Protein AF-A0A445GBS0-F1 (afdb_monomer)

Secondary structure (DSSP, 8-state):
-PPPEETTEEPEEEEEEETTTTEEEEEEEEESSSSEEEEEEEETTTTEEEEEEEEEETTTEEEEEEEETTTTEEEEEEEE------S---------EEEEEEE-

Radius of gyration: 17.64 Å; Cα contacts (8 Å, |Δi|>4): 207; chains: 1; bounding box: 36×38×50 Å

Foldseek 3Di:
DDFDADPNWTKDWDWDADPVVRKIKIKIKTDPDPFWIWIWIAIPVVRWTKIWIWGQDPVFKIWIWIQTPVQRKIKIWIWGFDDDDDDDDDDDGDTDIDIDIDDD

Mean predicted aligned error: 10.86 Å

Solvent-accessible surface area (backbone atoms only — not comparable to full-atom values): 6120 Å² total; per-residue (Å²): 135,88,79,53,66,57,98,89,34,67,51,45,72,48,79,48,76,40,79,91,75,64,39,40,40,38,38,40,38,39,62,80,46,101,41,35,34,40,36,39,41,37,30,69,71,78,52,42,35,36,43,35,41,40,38,43,51,89,88,34,35,37,40,38,48,30,39,33,64,64,76,53,33,42,40,37,37,45,41,61,64,85,81,89,74,75,86,88,74,96,80,84,90,79,85,62,80,50,78,49,78,51,80,119

InterPro domains:
  IPR034626 Outer envelope pore protein 24 [PF28482] (1-78)
  IPR034626 Outer envelope pore protein 24 [PTHR35284] (1-77)

Organism: Glycine soja (NCBI:txid384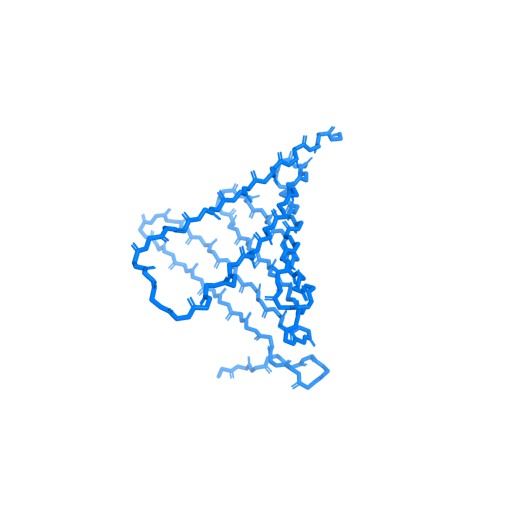8)

pLDDT: mean 78.36, std 17.23, range [40.09, 94.81]

Sequence (104 aa):
MNTVVIGEKPLKFSYEHSRGNNTTLLEGTFELDPANKVSVNYAFDSKICKLKYTYVHEELTTFEPTYDMAKNTWDFATIAASVKLVEKLKTPTLTAETTWNFKM

Structure (mmCIF, N/CA/C/O backbone):
data_AF-A0A445GBS0-F1
#
_entry.id   AF-A0A445GBS0-F1
#
loop_
_atom_site.group_PDB
_atom_site.id
_atom_site.type_symbol
_atom_site.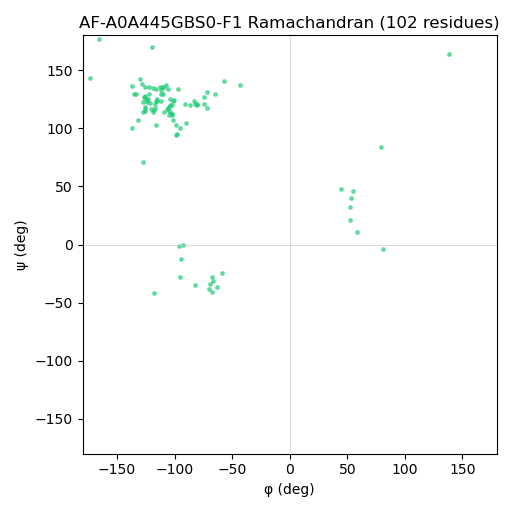label_atom_id
_atom_site.label_alt_id
_atom_site.label_comp_id
_atom_site.label_asym_id
_atom_site.label_entity_id
_atom_site.label_seq_id
_atom_site.pdbx_PDB_ins_code
_atom_site.Cartn_x
_atom_site.Cartn_y
_atom_site.Cartn_z
_atom_site.occupancy
_atom_site.B_iso_or_equiv
_atom_site.auth_seq_id
_atom_site.auth_comp_id
_atom_site.auth_asym_id
_atom_site.auth_atom_id
_atom_site.pdbx_PDB_model_num
ATOM 1 N N . MET A 1 1 ? -17.816 2.612 -18.818 1.00 51.94 1 MET A N 1
ATOM 2 C CA . MET A 1 1 ? -16.678 2.222 -17.961 1.00 51.94 1 MET A CA 1
ATOM 3 C C . MET A 1 1 ? -17.163 1.055 -17.122 1.00 51.94 1 MET A C 1
ATOM 5 O O . MET A 1 1 ? -18.190 1.208 -16.476 1.00 51.94 1 MET A O 1
ATOM 9 N N . ASN A 1 2 ? -16.548 -0.120 -17.238 1.00 70.88 2 ASN A N 1
ATOM 10 C CA . ASN A 1 2 ? -17.030 -1.312 -16.537 1.00 70.88 2 ASN A CA 1
ATOM 11 C C . ASN A 1 2 ? -16.502 -1.278 -15.100 1.00 70.88 2 ASN A C 1
ATOM 13 O O . ASN A 1 2 ? -15.292 -1.225 -14.901 1.00 70.88 2 ASN A O 1
ATOM 17 N N . THR A 1 3 ? -17.396 -1.282 -14.114 1.00 71.56 3 THR A N 1
ATOM 18 C CA . THR A 1 3 ? -17.018 -1.373 -12.700 1.00 71.56 3 THR A CA 1
ATOM 19 C C . THR A 1 3 ? -16.885 -2.840 -12.334 1.00 71.56 3 THR A C 1
ATOM 21 O O . THR A 1 3 ? -17.850 -3.595 -12.440 1.00 71.56 3 THR A O 1
ATOM 24 N N . VAL A 1 4 ? -15.697 -3.251 -11.900 1.00 81.62 4 VAL A N 1
ATOM 25 C CA . VAL A 1 4 ? -15.511 -4.576 -11.305 1.00 81.62 4 VAL A CA 1
ATOM 26 C C . VAL A 1 4 ? -15.962 -4.486 -9.853 1.00 81.62 4 VAL A C 1
ATOM 28 O O . VAL A 1 4 ? -15.449 -3.666 -9.094 1.00 81.62 4 VAL A O 1
ATOM 31 N N . VAL A 1 5 ? -16.942 -5.301 -9.473 1.00 83.56 5 VAL A N 1
ATOM 32 C CA . VAL A 1 5 ? -17.456 -5.378 -8.101 1.00 83.56 5 VAL A CA 1
ATOM 33 C C . VAL A 1 5 ? -17.061 -6.729 -7.523 1.00 83.56 5 VAL A C 1
ATOM 35 O O . VAL A 1 5 ? -17.296 -7.761 -8.149 1.00 83.56 5 VAL A O 1
ATOM 38 N N . ILE A 1 6 ? -16.463 -6.724 -6.336 1.00 79.25 6 ILE A N 1
ATOM 39 C CA . ILE A 1 6 ? -16.061 -7.932 -5.612 1.00 79.25 6 ILE A CA 1
ATOM 40 C C . ILE A 1 6 ? -16.802 -7.913 -4.278 1.00 79.25 6 ILE A C 1
ATOM 42 O O . ILE A 1 6 ? -16.618 -6.989 -3.490 1.00 79.25 6 ILE A O 1
ATOM 46 N N . GLY A 1 7 ? -17.673 -8.900 -4.042 1.00 78.75 7 GLY A N 1
ATOM 47 C CA . GLY A 1 7 ? -18.411 -9.029 -2.778 1.00 78.75 7 GLY A CA 1
ATOM 48 C C . GLY A 1 7 ? -19.184 -7.768 -2.366 1.00 78.75 7 GLY A C 1
ATOM 49 O O . GLY A 1 7 ? -19.164 -7.423 -1.196 1.00 78.75 7 GLY A O 1
ATOM 50 N N . GLU A 1 8 ? -19.812 -7.071 -3.321 1.00 82.38 8 GLU A N 1
ATOM 51 C CA . GLU A 1 8 ? -20.558 -5.801 -3.152 1.00 82.38 8 GLU A CA 1
ATOM 52 C C . GLU A 1 8 ? -19.718 -4.515 -3.095 1.00 82.38 8 GLU A C 1
ATOM 54 O O . GLU A 1 8 ? -20.283 -3.420 -3.110 1.00 82.38 8 GLU A O 1
ATOM 59 N N . LYS A 1 9 ? -18.383 -4.602 -3.116 1.00 85.75 9 LYS A N 1
ATOM 60 C CA . LYS A 1 9 ? -17.512 -3.416 -3.094 1.00 85.75 9 LYS A CA 1
ATOM 61 C C . LYS A 1 9 ? -16.878 -3.150 -4.456 1.00 85.75 9 LYS A C 1
ATOM 63 O O . LYS A 1 9 ? -16.388 -4.086 -5.096 1.00 85.75 9 LYS A O 1
ATOM 68 N N . PRO A 1 10 ? -16.889 -1.896 -4.942 1.00 88.81 10 PRO A N 1
ATOM 69 C CA . PRO A 1 10 ? -16.268 -1.564 -6.211 1.00 88.81 10 PRO A CA 1
ATOM 70 C C . PRO A 1 10 ? -14.745 -1.604 -6.074 1.00 88.81 10 PRO A C 1
ATOM 72 O O . PRO A 1 10 ? -14.166 -1.002 -5.169 1.00 88.81 10 PRO A O 1
ATOM 75 N N . LEU A 1 11 ? -14.089 -2.280 -7.009 1.00 88.62 11 LEU A N 1
ATOM 76 C CA . LEU A 1 11 ? -12.649 -2.183 -7.178 1.00 88.62 11 LEU A CA 1
ATOM 77 C C . LEU A 1 11 ? -12.320 -0.832 -7.822 1.00 88.62 11 LEU A C 1
ATOM 79 O O . LEU A 1 11 ? -12.773 -0.538 -8.931 1.00 88.62 11 LEU A O 1
ATOM 83 N N . LYS A 1 12 ? -11.512 -0.016 -7.141 1.00 90.56 12 LYS A N 1
ATOM 84 C CA . LYS A 1 12 ? -10.955 1.210 -7.718 1.00 90.56 12 LYS A CA 1
ATOM 85 C C . LYS A 1 12 ? -9.756 0.812 -8.561 1.00 90.56 12 LYS A C 1
ATOM 87 O O . LYS A 1 12 ? -8.805 0.231 -8.048 1.00 90.56 12 LYS A O 1
ATOM 92 N N . PHE A 1 13 ? -9.812 1.110 -9.847 1.00 90.06 13 PHE A N 1
ATOM 93 C CA . PHE A 1 13 ? -8.757 0.768 -10.784 1.00 90.06 13 PHE A CA 1
ATOM 94 C C . PHE A 1 13 ? -8.433 1.979 -11.646 1.00 90.06 13 PHE A C 1
ATOM 96 O O . PHE A 1 13 ? -9.340 2.599 -12.203 1.00 90.06 13 PHE A O 1
ATOM 103 N N . SER A 1 14 ? -7.152 2.309 -11.738 1.00 90.38 14 SER A N 1
ATOM 104 C CA . SER A 1 14 ? -6.633 3.409 -12.537 1.00 90.38 14 SER A CA 1
ATOM 105 C C . SER A 1 14 ? -5.552 2.888 -13.470 1.00 90.38 14 SER A C 1
ATOM 107 O O . SER A 1 14 ? -4.687 2.109 -13.071 1.00 90.38 14 SER A O 1
ATOM 109 N N . TYR A 1 15 ? -5.620 3.327 -14.719 1.00 90.50 15 TYR A N 1
ATOM 110 C CA . TYR A 1 15 ? -4.593 3.105 -15.721 1.00 90.50 15 TYR A CA 1
ATOM 111 C C . TYR A 1 15 ? -4.171 4.467 -16.248 1.00 90.50 15 TYR A C 1
ATOM 113 O O . TYR A 1 15 ? -5.000 5.218 -16.768 1.00 90.50 15 TYR A O 1
ATOM 121 N N . GLU A 1 16 ? -2.886 4.763 -16.137 1.00 90.56 16 GLU A N 1
ATOM 122 C CA . GLU A 1 16 ? -2.299 5.981 -16.666 1.00 90.56 16 GLU A CA 1
ATOM 123 C C . GLU A 1 16 ? -1.186 5.618 -17.642 1.00 90.56 16 GLU A C 1
ATOM 125 O O . GLU A 1 16 ? -0.291 4.837 -17.327 1.00 90.56 16 GLU A O 1
ATOM 130 N N . HIS A 1 17 ? -1.232 6.205 -18.836 1.00 90.00 17 HIS A N 1
ATOM 131 C CA . HIS A 1 17 ? -0.163 6.091 -19.814 1.00 90.00 17 HIS A CA 1
ATOM 132 C C . HIS A 1 17 ? 0.290 7.480 -20.247 1.00 90.00 17 HIS A C 1
ATOM 134 O O . HIS A 1 17 ? -0.466 8.237 -20.859 1.00 90.00 17 HIS A O 1
ATOM 140 N N . SER A 1 18 ? 1.546 7.803 -19.958 1.00 87.81 18 SER A N 1
ATOM 141 C CA . SER A 1 18 ? 2.200 9.018 -20.420 1.00 87.81 18 SER A CA 1
ATOM 142 C C . SER A 1 18 ? 3.121 8.690 -21.582 1.00 87.81 18 SER A C 1
ATOM 144 O O . SER A 1 18 ? 4.180 8.087 -21.418 1.00 87.81 18 SER A O 1
ATOM 146 N N . ARG A 1 19 ? 2.745 9.162 -22.771 1.00 84.12 19 ARG A N 1
ATOM 147 C CA . ARG A 1 19 ? 3.567 9.025 -23.978 1.00 84.12 19 ARG A CA 1
ATOM 148 C C . ARG A 1 19 ? 4.870 9.828 -23.897 1.00 84.12 19 ARG A C 1
ATOM 150 O O . ARG A 1 19 ? 5.864 9.421 -24.478 1.00 84.12 19 ARG A O 1
ATOM 157 N N . GLY A 1 20 ? 4.872 10.963 -23.192 1.00 85.75 20 GLY A N 1
ATOM 158 C CA . GLY A 1 20 ? 6.051 11.833 -23.079 1.00 85.75 20 GLY A CA 1
ATOM 159 C C . GLY A 1 20 ? 7.183 11.190 -22.280 1.00 85.75 20 GLY A C 1
ATOM 160 O O . GLY A 1 20 ? 8.339 11.261 -22.685 1.00 85.75 20 GLY A O 1
ATOM 161 N N . ASN A 1 21 ? 6.831 10.501 -21.194 1.00 80.25 21 ASN A N 1
ATOM 162 C CA . ASN A 1 21 ? 7.796 9.792 -20.356 1.00 80.25 21 ASN A CA 1
ATOM 163 C C . ASN A 1 21 ? 7.907 8.300 -20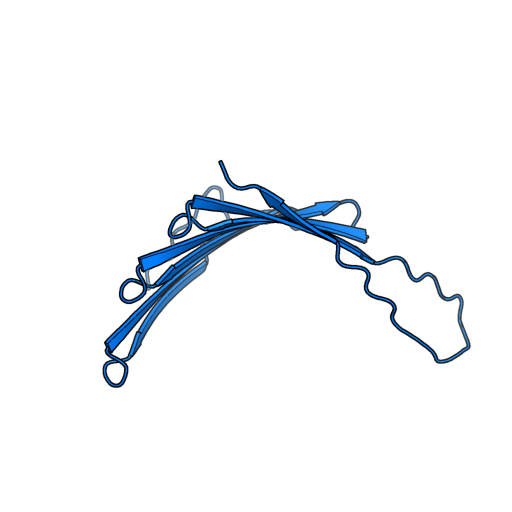.709 1.00 80.25 21 ASN A C 1
ATOM 165 O O . ASN A 1 21 ? 8.700 7.602 -20.087 1.00 80.25 21 ASN A O 1
ATOM 169 N N . ASN A 1 22 ? 7.128 7.818 -21.691 1.00 82.69 22 ASN A N 1
ATOM 170 C CA . ASN A 1 22 ? 6.894 6.395 -21.948 1.00 82.69 22 ASN A CA 1
ATOM 171 C C . ASN A 1 22 ? 6.634 5.639 -20.642 1.00 82.69 22 ASN A C 1
ATOM 173 O O . ASN A 1 22 ? 7.286 4.634 -20.387 1.00 82.69 22 ASN A O 1
ATOM 177 N N . THR A 1 23 ? 5.747 6.176 -19.797 1.00 85.06 23 THR A N 1
ATOM 178 C CA . THR A 1 23 ? 5.389 5.548 -18.526 1.00 85.06 23 THR A CA 1
ATOM 179 C C . THR A 1 23 ? 3.984 4.988 -18.563 1.00 85.06 23 THR A C 1
ATOM 181 O O . THR A 1 23 ? 3.059 5.662 -19.008 1.00 85.06 23 THR A O 1
ATOM 184 N N . THR A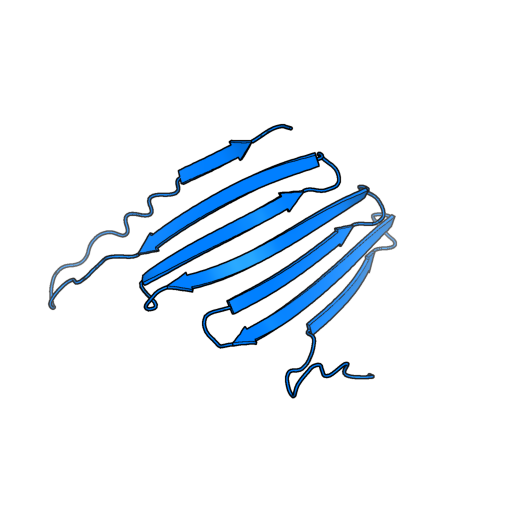 1 24 ? 3.807 3.779 -18.053 1.00 89.75 24 THR A N 1
ATOM 185 C CA . THR A 1 24 ? 2.526 3.115 -17.873 1.00 89.75 24 THR A CA 1
ATOM 186 C C . THR A 1 24 ? 2.392 2.694 -16.417 1.00 89.75 24 THR A C 1
ATOM 188 O O . THR A 1 24 ? 3.133 1.835 -15.931 1.00 89.75 24 THR A O 1
ATOM 191 N N . LEU A 1 25 ? 1.429 3.296 -15.726 1.00 90.62 25 LEU A N 1
ATOM 192 C CA . LEU A 1 25 ? 1.109 3.022 -14.336 1.00 90.62 25 LEU A CA 1
ATOM 193 C C . LEU A 1 25 ? -0.249 2.337 -14.240 1.00 90.62 25 LEU A C 1
ATOM 195 O O . LEU A 1 25 ? -1.223 2.741 -14.877 1.00 90.62 25 LEU A O 1
ATOM 199 N N . LEU A 1 26 ? -0.301 1.306 -13.412 1.00 91.19 26 LEU A N 1
ATOM 200 C CA . LEU A 1 26 ? -1.512 0.598 -13.067 1.00 91.19 26 LEU A CA 1
ATOM 201 C C . LEU A 1 26 ? -1.694 0.594 -11.563 1.00 91.19 26 LEU A C 1
ATOM 203 O O . LEU A 1 26 ? -0.831 0.125 -10.823 1.00 91.19 26 LEU A O 1
ATOM 207 N N . GLU A 1 27 ? -2.840 1.078 -11.118 1.00 92.12 27 GLU A N 1
ATOM 208 C CA . GLU A 1 27 ? -3.169 1.152 -9.705 1.00 92.12 27 GLU A CA 1
ATOM 209 C C . GLU A 1 27 ? -4.493 0.455 -9.454 1.00 92.12 27 GLU A C 1
ATOM 211 O O . GLU A 1 27 ? -5.502 0.740 -10.096 1.00 92.12 27 GLU A O 1
ATOM 216 N N . GLY A 1 28 ? -4.493 -0.469 -8.504 1.00 92.50 28 GLY A N 1
ATOM 217 C CA . GLY A 1 28 ? -5.693 -1.107 -7.994 1.00 92.50 28 GLY A CA 1
ATOM 218 C C . GLY A 1 28 ? -5.820 -0.805 -6.513 1.00 92.50 28 GLY A C 1
ATOM 219 O O . GLY A 1 28 ? -4.849 -0.900 -5.772 1.00 92.50 28 GLY A O 1
ATOM 220 N N . THR A 1 29 ? -7.003 -0.436 -6.050 1.00 92.94 29 THR A N 1
ATOM 221 C CA . THR A 1 29 ? -7.305 -0.322 -4.625 1.00 92.94 29 THR A CA 1
ATOM 222 C C . THR A 1 29 ? -8.654 -0.952 -4.347 1.00 92.94 29 THR A C 1
ATOM 224 O O . THR A 1 29 ? -9.653 -0.655 -5.004 1.00 92.94 29 THR A O 1
ATOM 227 N N . PHE A 1 30 ? -8.672 -1.822 -3.350 1.00 92.62 30 PHE A N 1
ATOM 228 C CA . PHE A 1 30 ? -9.853 -2.513 -2.886 1.00 92.62 30 PHE A CA 1
ATOM 229 C C . PHE A 1 30 ? -10.025 -2.276 -1.390 1.00 92.62 30 PHE A C 1
ATOM 231 O O . PHE A 1 30 ? -9.166 -2.625 -0.581 1.00 92.62 30 PHE A O 1
ATOM 238 N N . GLU A 1 31 ? -11.138 -1.652 -1.028 1.00 92.69 31 GLU A N 1
ATOM 239 C CA . GLU A 1 31 ? -11.515 -1.412 0.362 1.00 92.69 31 GLU A CA 1
ATOM 240 C C . GLU A 1 31 ? -12.347 -2.609 0.825 1.00 92.69 31 GLU A C 1
ATOM 242 O O . GLU A 1 31 ? -13.500 -2.749 0.428 1.00 92.69 31 GLU A O 1
ATOM 247 N N . LEU A 1 32 ? -11.751 -3.497 1.624 1.00 88.12 32 LEU A N 1
ATOM 248 C CA . LEU A 1 32 ? -12.414 -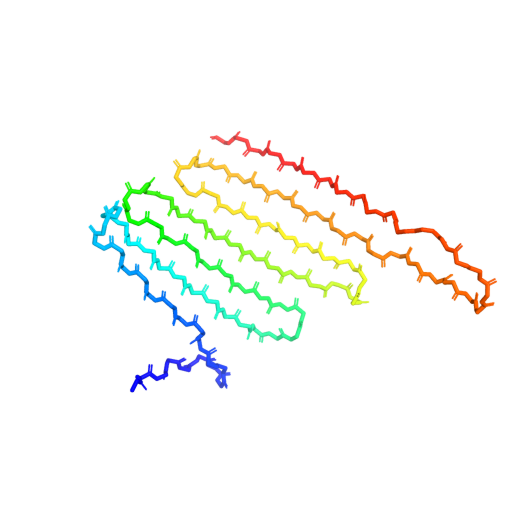4.698 2.147 1.00 88.12 32 LEU A CA 1
ATOM 249 C C . LEU A 1 32 ? -13.466 -4.327 3.186 1.00 88.12 32 LEU A C 1
ATOM 251 O O . LEU A 1 32 ? -14.536 -4.926 3.203 1.00 88.12 32 LEU A O 1
ATOM 255 N N . ASP A 1 33 ? -13.177 -3.322 4.015 1.00 88.00 33 ASP A N 1
ATOM 256 C CA . ASP A 1 33 ? -14.023 -2.700 5.039 1.00 88.00 33 ASP A CA 1
ATOM 257 C C . ASP A 1 33 ? -13.394 -1.357 5.478 1.00 88.00 33 ASP A C 1
ATOM 259 O O . ASP A 1 33 ? -12.344 -0.990 4.950 1.00 88.00 33 ASP A O 1
ATOM 263 N N . PRO A 1 34 ? -14.032 -0.566 6.363 1.00 86.00 34 PRO A N 1
ATOM 264 C CA . PRO A 1 34 ? -13.483 0.727 6.780 1.00 86.00 34 PRO A CA 1
ATOM 265 C C . PRO A 1 34 ? -12.090 0.648 7.426 1.00 86.00 34 PRO A C 1
ATOM 267 O O . PRO A 1 34 ? -11.351 1.629 7.384 1.00 86.00 34 PRO A O 1
ATOM 270 N N . ALA A 1 35 ? -11.724 -0.500 8.003 1.00 89.06 35 ALA A N 1
ATOM 271 C CA . ALA A 1 35 ? -10.437 -0.731 8.643 1.00 89.06 35 ALA A CA 1
ATOM 272 C C . ALA A 1 35 ? -9.418 -1.401 7.710 1.00 89.06 35 ALA A C 1
ATOM 274 O O . ALA A 1 35 ? -8.223 -1.194 7.896 1.00 89.06 35 ALA A O 1
ATOM 275 N N . ASN A 1 36 ? -9.855 -2.189 6.726 1.00 91.50 36 ASN A N 1
ATOM 276 C CA . ASN A 1 36 ? -8.995 -3.020 5.885 1.00 91.50 36 ASN A CA 1
ATOM 277 C C . ASN A 1 36 ? -9.020 -2.576 4.418 1.00 91.50 36 ASN A C 1
ATOM 279 O O . ASN A 1 36 ? -10.058 -2.578 3.748 1.00 91.50 36 ASN A O 1
ATOM 283 N N . LYS A 1 37 ? -7.843 -2.271 3.873 1.00 93.75 37 LYS A N 1
ATOM 284 C CA . LYS A 1 37 ? -7.660 -1.847 2.482 1.00 93.75 37 LYS A CA 1
ATOM 285 C C . LYS A 1 37 ? -6.453 -2.537 1.863 1.00 93.75 37 LYS A C 1
ATOM 287 O O . LYS A 1 37 ? -5.388 -2.601 2.466 1.00 93.75 37 LYS A O 1
ATOM 292 N N . VAL A 1 38 ? -6.605 -3.003 0.631 1.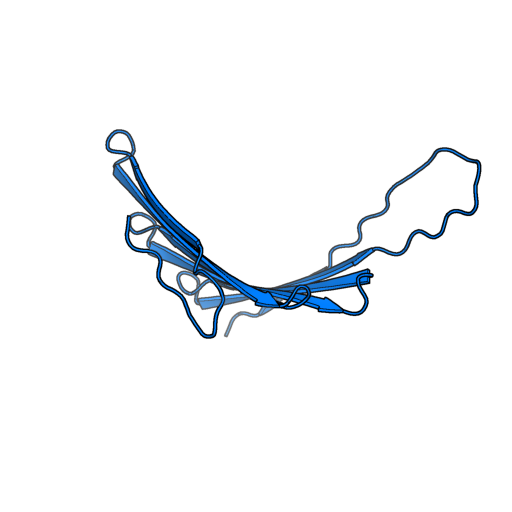00 93.06 38 VAL A N 1
ATOM 293 C CA . VAL A 1 38 ? -5.511 -3.528 -0.193 1.00 93.06 38 VAL A CA 1
ATOM 294 C C . VAL A 1 38 ? -5.289 -2.574 -1.354 1.00 93.06 38 VAL A C 1
ATOM 296 O O . VAL A 1 38 ? -6.237 -2.197 -2.042 1.00 93.06 38 VAL A O 1
ATOM 299 N N . SER A 1 39 ? -4.038 -2.217 -1.607 1.00 93.38 39 SER A N 1
ATOM 300 C CA . SER A 1 39 ? -3.636 -1.429 -2.765 1.00 93.38 39 SER A CA 1
ATOM 301 C C . SER A 1 39 ? -2.498 -2.127 -3.496 1.00 93.38 39 SER A C 1
ATOM 303 O O . SER A 1 39 ? -1.558 -2.623 -2.884 1.00 93.38 39 SER A O 1
ATOM 305 N N . VAL A 1 40 ? -2.564 -2.141 -4.818 1.00 93.19 40 VAL A N 1
ATOM 306 C CA . VAL A 1 40 ? -1.498 -2.606 -5.697 1.00 93.19 40 VAL A CA 1
ATOM 307 C C . VAL A 1 40 ? -1.116 -1.474 -6.634 1.00 93.19 40 VAL A C 1
ATOM 309 O O . VAL A 1 40 ? -1.978 -0.791 -7.184 1.00 93.19 40 VAL A O 1
ATOM 312 N N . ASN A 1 41 ? 0.180 -1.272 -6.803 1.00 92.31 41 ASN A N 1
ATOM 313 C CA . ASN A 1 41 ? 0.736 -0.306 -7.733 1.00 92.31 41 ASN A CA 1
ATOM 314 C C . ASN A 1 41 ? 1.759 -1.031 -8.608 1.00 92.31 41 ASN A C 1
ATOM 316 O O . ASN A 1 41 ? 2.692 -1.656 -8.096 1.00 92.31 41 ASN A O 1
ATOM 320 N N . TYR A 1 42 ? 1.551 -0.981 -9.918 1.00 90.38 42 TYR A N 1
ATOM 321 C CA . TYR A 1 42 ? 2.399 -1.612 -10.911 1.00 90.38 42 TYR A CA 1
ATOM 322 C C . TYR A 1 42 ? 2.809 -0.595 -11.969 1.00 90.38 42 TYR A C 1
ATOM 324 O O . TYR A 1 42 ? 1.978 -0.113 -12.737 1.00 90.38 42 TYR A O 1
ATOM 332 N N . ALA A 1 43 ? 4.096 -0.282 -12.026 1.00 89.38 43 ALA A N 1
ATOM 333 C CA . ALA A 1 43 ? 4.669 0.554 -13.069 1.00 89.38 43 ALA A CA 1
ATOM 334 C C . ALA A 1 43 ? 5.410 -0.345 -14.064 1.00 89.38 43 ALA A C 1
ATOM 336 O O . ALA A 1 43 ? 6.425 -0.961 -13.720 1.00 89.38 43 ALA A O 1
ATOM 337 N N . PHE A 1 44 ? 4.901 -0.432 -15.295 1.00 83.31 44 PHE A N 1
ATOM 338 C CA . PHE A 1 44 ? 5.421 -1.354 -16.313 1.00 83.31 44 PHE A CA 1
ATOM 339 C C . PHE A 1 44 ? 6.870 -1.031 -16.694 1.00 83.31 44 PHE A C 1
ATOM 341 O O . PHE A 1 44 ? 7.675 -1.934 -16.917 1.00 83.31 44 PHE A O 1
ATOM 348 N N . ASP A 1 45 ? 7.219 0.250 -16.734 1.00 82.50 45 ASP A N 1
ATOM 349 C CA . ASP A 1 45 ? 8.483 0.728 -17.309 1.00 82.50 45 ASP A CA 1
ATOM 350 C C . ASP A 1 45 ? 9.631 0.595 -16.311 1.00 82.50 45 ASP A C 1
ATOM 352 O O . ASP A 1 45 ? 10.755 0.256 -16.676 1.00 82.50 45 ASP A O 1
ATOM 356 N N . SER A 1 46 ? 9.337 0.801 -15.027 1.00 75.25 46 SER A N 1
ATOM 357 C CA . SER A 1 46 ? 10.296 0.642 -13.933 1.00 75.25 46 SER A CA 1
ATOM 358 C C . SER A 1 46 ? 10.267 -0.754 -13.305 1.00 75.25 46 SER A C 1
ATOM 360 O O . SER A 1 46 ? 11.042 -1.021 -12.386 1.00 75.25 46 SER A O 1
ATOM 362 N N . LYS A 1 47 ? 9.394 -1.650 -13.794 1.00 80.00 47 LYS A N 1
ATOM 363 C CA . LYS A 1 47 ? 9.123 -2.990 -13.237 1.00 80.00 47 LYS A CA 1
ATOM 364 C C . LYS A 1 47 ? 8.777 -2.972 -11.746 1.00 80.00 47 LYS A C 1
ATOM 366 O O . LYS A 1 47 ? 8.926 -3.988 -11.071 1.00 80.00 47 LYS A O 1
ATOM 371 N N . ILE A 1 48 ? 8.331 -1.832 -11.223 1.00 83.31 48 ILE A N 1
ATOM 372 C CA . ILE A 1 48 ? 7.937 -1.709 -9.824 1.00 83.31 48 ILE A CA 1
ATOM 373 C C . ILE A 1 48 ? 6.590 -2.398 -9.671 1.00 83.31 48 ILE A C 1
ATOM 375 O O . ILE A 1 48 ? 5.642 -2.072 -10.378 1.00 83.31 48 ILE A O 1
ATOM 379 N N . CYS A 1 49 ? 6.504 -3.326 -8.725 1.00 89.00 49 CYS A N 1
ATOM 380 C CA . CYS A 1 49 ? 5.248 -3.921 -8.305 1.00 89.00 49 CYS A CA 1
ATOM 381 C C . CYS A 1 49 ? 5.199 -3.889 -6.785 1.00 89.00 49 CYS A C 1
ATOM 383 O O . CYS A 1 49 ? 5.939 -4.618 -6.119 1.00 89.00 49 CYS A O 1
ATOM 385 N N . LYS A 1 50 ? 4.365 -3.004 -6.247 1.00 92.94 50 LYS A N 1
ATOM 386 C CA . LYS A 1 50 ? 4.177 -2.839 -4.811 1.00 92.94 50 LYS A CA 1
ATOM 387 C C . LYS A 1 50 ? 2.787 -3.294 -4.428 1.00 92.94 50 LYS A C 1
ATOM 389 O O . LYS A 1 50 ? 1.797 -2.766 -4.934 1.00 92.94 50 LYS A O 1
ATOM 394 N N . LEU A 1 51 ? 2.729 -4.241 -3.505 1.00 93.12 51 LEU A N 1
ATOM 395 C CA . LEU A 1 51 ? 1.501 -4.655 -2.851 1.00 93.12 51 LEU A CA 1
ATOM 396 C C . LEU A 1 51 ? 1.495 -4.070 -1.447 1.00 93.12 51 LEU A C 1
ATOM 398 O O . LEU A 1 51 ? 2.385 -4.368 -0.660 1.00 93.12 51 LEU A O 1
ATOM 402 N N . LYS A 1 52 ? 0.496 -3.258 -1.131 1.00 94.81 52 LYS A N 1
ATOM 403 C CA . LYS A 1 52 ? 0.304 -2.674 0.189 1.00 94.81 52 LYS A CA 1
ATOM 404 C C . LYS A 1 52 ? -0.995 -3.173 0.795 1.00 94.81 52 LYS A C 1
ATOM 406 O O . LYS A 1 52 ? -2.041 -3.146 0.146 1.00 94.81 52 LYS A O 1
ATOM 411 N N . TYR A 1 53 ? -0.932 -3.568 2.053 1.00 93.94 53 TYR A N 1
ATOM 412 C CA . TYR A 1 53 ? -2.108 -3.776 2.880 1.00 93.94 53 TYR A CA 1
ATOM 413 C C . TYR A 1 53 ? -2.123 -2.724 3.980 1.00 93.94 53 TYR A C 1
ATOM 415 O O . TYR A 1 53 ? -1.089 -2.448 4.571 1.00 93.94 53 TYR A O 1
ATOM 423 N N . THR A 1 54 ? -3.280 -2.129 4.231 1.00 92.31 54 THR A N 1
ATOM 424 C CA . THR A 1 54 ? -3.498 -1.139 5.282 1.00 92.31 54 THR A CA 1
ATOM 425 C C . THR A 1 54 ? -4.583 -1.678 6.205 1.00 92.31 54 THR A C 1
ATOM 427 O O . THR A 1 54 ? -5.696 -1.943 5.746 1.00 92.31 54 THR A O 1
ATOM 430 N N . TYR A 1 55 ? -4.264 -1.814 7.489 1.00 92.19 55 TYR A N 1
ATOM 431 C CA . TYR A 1 55 ? -5.207 -2.183 8.540 1.00 92.19 55 TYR A CA 1
ATOM 432 C C . TYR A 1 55 ? -5.230 -1.126 9.640 1.00 92.19 55 TYR A C 1
ATOM 434 O O . TYR A 1 55 ? -4.191 -0.818 10.216 1.00 92.19 55 TYR A O 1
ATOM 442 N N . VAL A 1 56 ? -6.408 -0.602 9.960 1.00 90.00 56 VAL A N 1
ATOM 443 C CA . VAL A 1 56 ? -6.616 0.341 11.059 1.00 90.00 56 VAL A CA 1
ATOM 444 C C . VAL A 1 56 ? -7.226 -0.395 12.253 1.00 90.00 56 VAL A C 1
ATOM 446 O O . VAL A 1 56 ? -8.374 -0.831 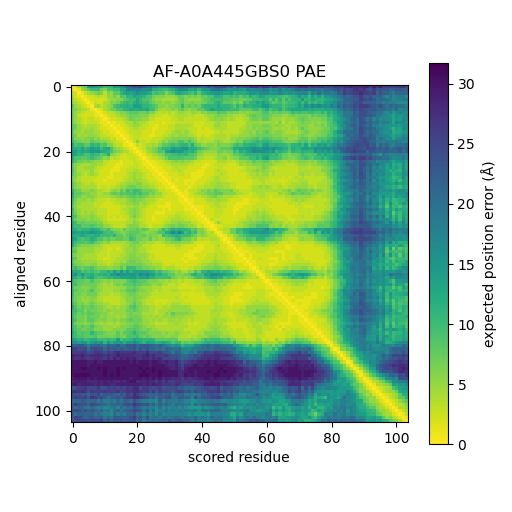12.218 1.00 90.00 56 VAL A O 1
ATOM 449 N N . HIS A 1 57 ? -6.462 -0.515 13.332 1.00 86.44 57 HIS A N 1
ATOM 450 C CA . HIS A 1 57 ? -6.910 -1.058 14.605 1.00 86.44 57 HIS A CA 1
ATOM 451 C C . HIS A 1 57 ? -7.453 0.064 15.501 1.00 86.44 57 HIS A C 1
ATOM 453 O O . HIS A 1 57 ? -6.735 1.017 15.817 1.00 86.44 57 HIS A O 1
ATOM 459 N N . GLU A 1 58 ? -8.727 -0.058 15.887 1.00 84.56 58 GLU A N 1
ATOM 460 C CA . GLU A 1 58 ? -9.439 0.857 16.799 1.00 84.56 58 GLU A CA 1
ATOM 461 C C . GLU A 1 58 ? -9.360 2.345 16.407 1.00 84.56 58 GLU A C 1
ATOM 463 O O . GLU A 1 58 ? -9.320 3.218 17.268 1.00 84.56 58 GLU A O 1
ATOM 468 N N . GLU A 1 59 ? -9.292 2.642 15.103 1.00 80.00 59 GLU A N 1
ATOM 469 C CA . GLU A 1 59 ? -9.145 4.009 14.559 1.00 80.00 59 GLU A CA 1
ATOM 470 C C . GLU A 1 59 ? -7.891 4.766 15.045 1.00 80.00 59 GLU A C 1
ATOM 472 O O . GLU A 1 59 ? -7.741 5.961 14.792 1.00 80.00 59 GLU A O 1
ATOM 477 N N . LEU A 1 60 ? -6.965 4.074 15.717 1.00 80.62 60 LEU A N 1
ATOM 478 C CA . LEU A 1 60 ? -5.831 4.683 16.411 1.00 80.62 60 LEU A CA 1
ATOM 479 C C . LEU A 1 60 ? -4.491 4.235 15.826 1.00 80.62 60 LEU A C 1
ATOM 481 O O . LEU A 1 60 ? -3.569 5.038 15.669 1.00 80.62 60 LEU A O 1
ATOM 485 N N . THR A 1 61 ? -4.378 2.943 15.515 1.00 84.75 61 THR A N 1
ATOM 486 C CA . THR A 1 61 ? -3.125 2.333 15.061 1.00 84.75 61 THR A CA 1
ATOM 487 C C . THR A 1 61 ? -3.293 1.800 13.652 1.00 84.75 61 THR A C 1
ATOM 489 O O . THR A 1 61 ? -4.138 0.948 13.410 1.00 84.75 61 THR A O 1
ATOM 492 N N . THR A 1 62 ? -2.482 2.281 12.718 1.00 88.94 62 THR A N 1
ATOM 493 C CA . THR A 1 62 ? -2.475 1.806 11.334 1.00 88.94 62 THR A CA 1
ATOM 494 C C . THR A 1 62 ? -1.265 0.911 11.107 1.00 88.94 62 THR A C 1
ATOM 496 O O . THR A 1 62 ? -0.131 1.322 11.345 1.00 88.94 62 THR A O 1
ATOM 499 N N . PHE A 1 63 ? -1.503 -0.303 10.628 1.00 90.12 63 PHE A N 1
ATOM 500 C CA . PHE A 1 63 ? -0.489 -1.237 10.162 1.00 90.12 63 PHE A CA 1
ATOM 501 C C . PHE A 1 63 ? -0.458 -1.213 8.637 1.00 90.12 63 PHE A C 1
ATOM 503 O O . PHE A 1 63 ? -1.480 -1.459 7.994 1.00 90.12 63 PHE A O 1
ATOM 510 N N . GLU A 1 64 ? 0.707 -0.933 8.058 1.00 91.69 64 GLU A N 1
ATOM 511 C CA . GLU A 1 64 ? 0.896 -0.844 6.609 1.00 91.69 64 GLU A CA 1
ATOM 512 C C . GLU A 1 64 ? 2.059 -1.718 6.116 1.00 91.69 64 GLU A C 1
ATOM 514 O O . 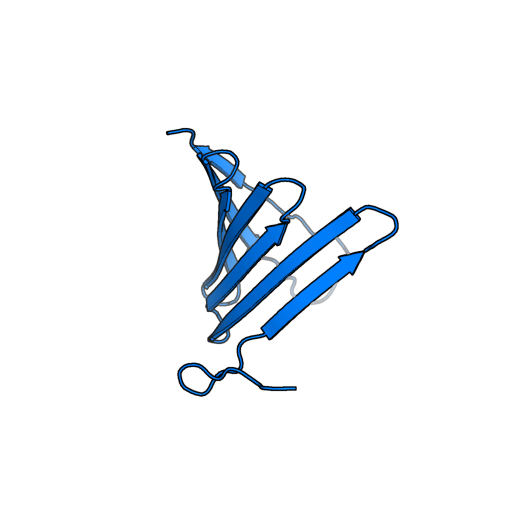GLU A 1 64 ? 3.110 -1.198 5.733 1.00 91.69 64 GLU A O 1
ATOM 519 N N . PRO A 1 65 ? 1.921 -3.057 6.113 1.00 93.19 65 PRO A N 1
ATOM 520 C CA . PRO A 1 65 ? 2.864 -3.911 5.407 1.00 93.19 65 PRO A CA 1
ATOM 521 C C . PRO A 1 65 ? 2.797 -3.663 3.894 1.00 93.19 65 PRO A C 1
ATOM 523 O O . PRO A 1 65 ? 1.734 -3.716 3.268 1.00 93.19 65 PRO A O 1
ATOM 526 N N . THR A 1 66 ? 3.962 -3.437 3.298 1.00 92.62 66 THR A N 1
ATOM 527 C CA . THR A 1 66 ? 4.154 -3.261 1.863 1.00 92.62 66 THR A CA 1
ATOM 528 C C . THR A 1 66 ? 5.211 -4.234 1.362 1.00 92.62 66 THR A C 1
ATOM 530 O O . THR A 1 66 ? 6.338 -4.262 1.849 1.00 92.62 66 THR A O 1
ATOM 533 N N . TYR A 1 67 ? 4.870 -5.012 0.346 1.00 91.81 67 TYR A N 1
ATOM 534 C CA . TYR A 1 67 ? 5.812 -5.857 -0.365 1.00 91.81 67 TYR A CA 1
ATOM 535 C C . TYR A 1 67 ? 6.202 -5.216 -1.692 1.00 91.81 67 TYR A C 1
ATOM 537 O O . TYR A 1 67 ? 5.348 -4.976 -2.547 1.00 91.81 67 TYR A O 1
ATOM 545 N N . ASP A 1 68 ? 7.492 -4.949 -1.872 1.00 90.44 68 ASP A N 1
ATOM 546 C CA . ASP A 1 68 ? 8.064 -4.522 -3.147 1.00 90.44 68 ASP A CA 1
ATOM 547 C C . ASP A 1 68 ? 8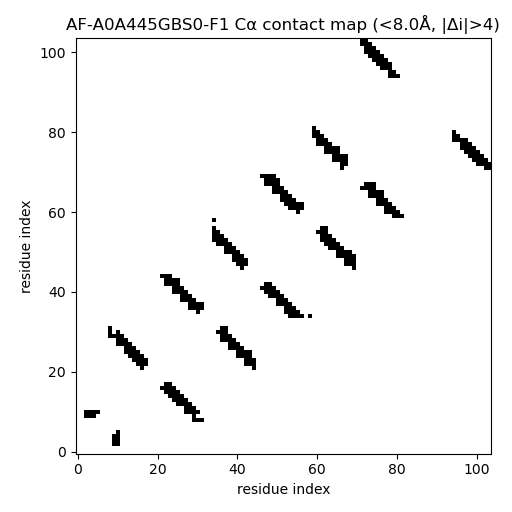.608 -5.760 -3.870 1.00 90.44 68 ASP A C 1
ATOM 549 O O . ASP A 1 68 ? 9.696 -6.255 -3.562 1.00 90.44 68 ASP A O 1
ATOM 553 N N . MET A 1 69 ? 7.841 -6.280 -4.832 1.00 87.44 69 MET A N 1
ATOM 554 C CA . MET A 1 69 ? 8.221 -7.477 -5.588 1.00 87.44 69 MET A CA 1
ATOM 555 C C . MET A 1 69 ? 9.432 -7.230 -6.489 1.00 87.44 69 MET A C 1
ATOM 557 O O . MET A 1 69 ? 10.169 -8.166 -6.780 1.00 87.44 69 MET A O 1
ATOM 561 N N . ALA A 1 70 ? 9.649 -5.989 -6.939 1.00 86.00 70 ALA A N 1
ATOM 562 C CA . ALA A 1 70 ? 10.778 -5.658 -7.808 1.00 86.00 70 ALA A CA 1
ATOM 563 C C . ALA A 1 70 ? 12.104 -5.768 -7.053 1.00 86.00 70 ALA A C 1
ATOM 565 O O . ALA A 1 70 ? 13.127 -6.158 -7.615 1.00 86.00 70 ALA A O 1
ATOM 566 N N . LYS A 1 71 ? 12.069 -5.429 -5.763 1.00 87.69 71 LYS A N 1
ATOM 567 C CA . LYS A 1 71 ? 13.217 -5.513 -4.858 1.00 87.69 71 LYS A CA 1
ATOM 568 C C . LYS A 1 71 ? 13.269 -6.815 -4.066 1.00 87.69 71 LYS A C 1
ATOM 570 O O . LYS A 1 71 ? 14.305 -7.088 -3.467 1.00 87.69 71 LYS A O 1
ATOM 575 N N . ASN A 1 72 ? 12.189 -7.598 -4.074 1.00 87.38 72 ASN A N 1
ATOM 576 C CA . ASN A 1 72 ? 12.008 -8.768 -3.217 1.00 87.38 72 ASN A CA 1
ATOM 577 C C . ASN A 1 72 ? 12.185 -8.408 -1.729 1.00 87.38 72 ASN A C 1
ATOM 579 O O . ASN A 1 72 ? 12.918 -9.064 -0.991 1.00 87.38 72 ASN A O 1
ATOM 583 N N . THR A 1 73 ? 11.566 -7.307 -1.298 1.00 88.62 73 THR A N 1
ATOM 584 C CA . THR A 1 73 ? 11.718 -6.776 0.066 1.00 88.62 73 THR A CA 1
ATOM 585 C C . THR A 1 73 ? 10.376 -6.483 0.703 1.00 88.62 73 THR A C 1
ATOM 587 O O . THR A 1 73 ? 9.479 -5.944 0.050 1.00 88.62 73 THR A O 1
ATOM 590 N N . TRP A 1 74 ? 10.282 -6.763 2.000 1.00 89.75 74 TRP A N 1
ATOM 591 C CA . TRP A 1 74 ? 9.168 -6.328 2.827 1.00 89.75 74 TRP A CA 1
ATOM 592 C C . TRP A 1 74 ? 9.514 -5.050 3.582 1.00 89.75 74 TRP A C 1
ATOM 594 O O . TRP A 1 74 ? 10.575 -4.960 4.204 1.00 89.75 74 TRP A O 1
ATOM 604 N N . ASP A 1 75 ? 8.579 -4.110 3.550 1.00 89.25 75 ASP A N 1
ATOM 605 C CA . ASP A 1 75 ? 8.564 -2.892 4.343 1.00 89.25 75 ASP A CA 1
ATOM 606 C C . ASP A 1 75 ? 7.360 -2.946 5.285 1.00 89.25 75 ASP A C 1
ATOM 608 O O . ASP A 1 75 ? 6.231 -3.182 4.853 1.00 89.25 75 ASP A O 1
ATOM 612 N N . PHE A 1 76 ? 7.598 -2.787 6.581 1.00 87.69 76 PHE A N 1
ATOM 613 C CA . PHE A 1 76 ? 6.535 -2.770 7.581 1.00 87.69 76 PHE A CA 1
ATOM 614 C C . PHE A 1 76 ? 6.522 -1.420 8.276 1.00 87.69 76 PHE A C 1
ATOM 616 O O . PHE A 1 76 ? 7.470 -1.095 8.995 1.00 87.69 76 PHE A O 1
ATOM 623 N N . ALA A 1 77 ? 5.430 -0.679 8.096 1.00 86.50 77 ALA A N 1
ATOM 624 C CA . ALA A 1 77 ? 5.158 0.548 8.825 1.00 86.50 77 ALA A CA 1
ATOM 625 C C . ALA A 1 77 ? 4.038 0.326 9.849 1.00 86.50 77 ALA A C 1
ATOM 627 O O . ALA A 1 77 ? 3.034 -0.337 9.576 1.00 86.50 77 ALA A O 1
ATOM 628 N N . THR A 1 78 ? 4.216 0.875 11.048 1.00 86.06 78 THR A N 1
ATOM 629 C CA . THR A 1 78 ? 3.154 0.992 12.056 1.00 86.06 78 THR A CA 1
ATOM 630 C C . THR A 1 78 ? 3.075 2.442 12.499 1.00 86.06 78 THR A C 1
ATOM 632 O O . THR A 1 78 ? 4.087 3.021 12.894 1.00 86.06 78 THR A O 1
ATOM 635 N N . ILE A 1 79 ? 1.881 3.019 12.427 1.00 81.75 79 ILE A N 1
ATOM 636 C CA . ILE A 1 79 ? 1.610 4.411 12.774 1.00 81.75 79 ILE A CA 1
ATOM 637 C C . ILE A 1 79 ? 0.608 4.400 13.924 1.00 81.75 79 ILE A C 1
ATOM 639 O O . ILE A 1 79 ? -0.532 3.985 13.739 1.00 81.75 79 ILE A O 1
ATOM 643 N N . ALA A 1 80 ? 1.019 4.849 15.108 1.00 79.19 80 ALA A N 1
ATOM 644 C CA . ALA A 1 80 ? 0.128 5.015 16.254 1.00 79.19 80 ALA A CA 1
ATOM 645 C C . ALA A 1 80 ? -0.173 6.507 16.447 1.00 79.19 80 ALA A C 1
ATOM 647 O O . ALA A 1 80 ? 0.712 7.282 16.812 1.00 79.19 80 ALA A O 1
ATOM 648 N N . ALA A 1 81 ? -1.413 6.921 16.196 1.00 64.38 81 ALA A N 1
ATOM 649 C CA . ALA A 1 81 ? -1.857 8.290 16.421 1.00 64.38 81 ALA A CA 1
ATOM 650 C C . ALA A 1 81 ? -2.596 8.379 17.763 1.00 64.38 81 ALA A C 1
ATOM 652 O O . ALA A 1 81 ? -3.798 8.153 17.836 1.00 64.38 81 ALA A O 1
ATOM 653 N N . SER A 1 82 ? -1.901 8.733 18.847 1.00 52.88 82 SER A N 1
ATOM 654 C CA . SER A 1 82 ? -2.544 9.027 20.135 1.00 52.88 82 SER A CA 1
ATOM 655 C C . SER A 1 82 ? -2.331 10.489 20.535 1.00 52.88 82 SER A C 1
ATOM 657 O O . SER A 1 82 ? -1.269 10.845 21.041 1.00 52.88 82 SER A O 1
ATOM 659 N N . VAL A 1 83 ? -3.354 11.334 20.362 1.00 46.19 83 VAL A N 1
ATOM 660 C CA . VAL A 1 83 ? -3.432 12.664 20.993 1.00 46.19 83 VAL A CA 1
ATOM 661 C C . VAL A 1 83 ? -4.853 12.878 21.518 1.00 46.19 83 VAL A C 1
ATOM 663 O O . VAL A 1 83 ? -5.761 13.223 20.768 1.00 46.19 83 VAL A O 1
ATOM 666 N N . LYS A 1 84 ? -5.054 12.691 22.827 1.00 47.31 84 LYS A N 1
ATOM 667 C CA . LYS A 1 84 ? -6.221 13.230 23.541 1.00 47.31 84 LYS A CA 1
ATOM 668 C C . LYS A 1 84 ? -5.792 14.523 24.230 1.00 47.31 84 LYS A C 1
ATOM 670 O O . LYS A 1 84 ? -5.239 14.483 25.324 1.00 47.31 84 LYS A O 1
ATOM 675 N N . LEU A 1 85 ? -6.032 15.660 23.583 1.00 43.88 85 LEU A N 1
ATOM 676 C CA . LEU A 1 85 ? -5.957 16.973 24.221 1.00 43.88 85 LEU A CA 1
ATOM 677 C C . LEU A 1 85 ? -7.378 17.387 24.590 1.00 43.88 85 LEU A C 1
ATOM 679 O O . LEU A 1 85 ? -8.170 17.773 23.732 1.00 43.88 85 LEU A O 1
ATOM 683 N N . VAL A 1 86 ? -7.694 17.264 25.880 1.00 44.59 86 VAL A N 1
ATOM 684 C CA . VAL A 1 86 ? -8.835 17.965 26.468 1.00 44.59 86 VAL A CA 1
ATOM 685 C C . VAL A 1 86 ? -8.630 19.467 26.224 1.00 44.59 86 VAL A C 1
ATOM 687 O O . VAL A 1 86 ? -7.504 19.962 26.228 1.00 44.59 86 VAL A O 1
ATOM 690 N N . GLU A 1 87 ? -9.721 20.150 25.905 1.00 48.16 87 GLU A N 1
ATOM 691 C CA . GLU A 1 87 ? -9.791 21.491 25.323 1.00 48.16 87 GLU A CA 1
ATOM 692 C C . GLU A 1 87 ? -8.828 22.528 25.949 1.00 48.16 87 GLU A C 1
ATOM 694 O O . GLU A 1 87 ? -8.745 22.660 27.165 1.00 48.16 87 GLU A O 1
ATOM 699 N N . LYS A 1 88 ? -8.186 23.337 25.085 1.00 45.78 88 LYS A N 1
ATOM 700 C CA . LYS A 1 88 ? -7.241 24.450 25.360 1.00 45.78 88 LYS A CA 1
ATOM 701 C C . LYS A 1 88 ? -5.788 24.072 25.703 1.00 45.78 88 LYS A C 1
ATOM 703 O O . LYS A 1 88 ? -5.354 24.205 26.837 1.00 45.78 88 LYS A O 1
ATOM 708 N N . LEU A 1 89 ? -4.969 23.843 24.678 1.00 41.25 89 LEU A N 1
ATOM 709 C CA . LEU A 1 89 ? -3.874 24.752 24.293 1.00 41.25 89 LEU A CA 1
ATOM 710 C C . LEU A 1 89 ? -3.248 24.251 22.982 1.00 41.25 89 LEU A C 1
ATOM 712 O O . LEU A 1 89 ? -3.151 23.060 22.715 1.00 41.25 89 LEU A O 1
ATOM 716 N N . LYS A 1 90 ? -2.857 25.196 22.136 1.00 64.06 90 LYS A N 1
ATOM 717 C CA . LYS A 1 90 ? -2.288 24.985 20.805 1.00 64.06 90 LYS A CA 1
ATOM 718 C C . LYS A 1 90 ? -0.854 24.432 20.942 1.00 64.06 90 LYS A C 1
ATOM 720 O O . LYS A 1 90 ? -0.038 25.154 21.506 1.00 64.06 90 LYS A O 1
ATOM 725 N N . THR A 1 91 ? -0.579 23.209 20.443 1.00 40.09 91 THR A N 1
ATOM 726 C CA . THR A 1 91 ? 0.711 22.555 20.020 1.00 40.09 91 THR A CA 1
ATOM 727 C C . THR A 1 91 ? 0.807 21.081 20.478 1.00 40.09 91 THR A C 1
ATOM 729 O O . THR A 1 91 ? 0.133 20.712 21.433 1.00 40.09 91 THR A O 1
ATOM 732 N N . PRO A 1 92 ? 1.717 20.252 19.926 1.00 44.44 92 PRO A N 1
ATOM 733 C CA . PRO A 1 92 ? 2.028 19.977 18.520 1.00 44.44 92 PRO A CA 1
ATOM 734 C C . PRO A 1 92 ? 1.809 18.480 18.173 1.00 44.44 92 PRO A C 1
ATOM 736 O O . PRO A 1 92 ? 1.618 17.634 19.042 1.00 44.44 92 PRO A O 1
ATOM 739 N N . THR A 1 93 ? 1.851 18.149 16.883 1.00 43.91 93 THR A N 1
ATOM 740 C CA . THR A 1 93 ? 1.701 16.780 16.363 1.00 43.91 93 THR A CA 1
ATOM 741 C C . THR A 1 93 ? 3.038 16.038 16.435 1.00 43.91 93 THR A C 1
ATOM 743 O O . THR A 1 93 ? 4.025 16.506 15.872 1.00 43.91 93 THR A O 1
ATOM 746 N N . LEU A 1 94 ? 3.074 14.891 17.119 1.00 44.28 94 LEU A N 1
ATOM 747 C CA . LEU A 1 94 ? 4.216 13.973 17.132 1.00 44.28 94 LEU A CA 1
ATOM 748 C C . LEU A 1 94 ? 3.833 12.712 16.357 1.00 44.28 94 LEU A C 1
ATOM 750 O O . LEU A 1 94 ? 2.947 11.972 16.779 1.00 44.28 94 LEU A O 1
ATOM 754 N N . THR A 1 95 ? 4.504 12.487 15.231 1.00 48.84 95 THR A N 1
ATOM 755 C CA . THR A 1 95 ? 4.380 11.271 14.423 1.00 48.84 95 THR A CA 1
ATOM 756 C C . THR A 1 95 ? 5.624 10.428 14.673 1.00 48.84 95 THR A C 1
ATOM 758 O O . THR A 1 95 ? 6.737 10.887 14.419 1.00 48.84 95 THR A O 1
ATOM 761 N N . ALA A 1 96 ? 5.450 9.224 15.213 1.00 48.44 96 ALA A N 1
ATOM 762 C CA . ALA A 1 96 ? 6.518 8.239 15.326 1.00 48.44 96 ALA A CA 1
ATOM 763 C C . ALA A 1 96 ? 6.272 7.151 14.278 1.00 48.44 96 ALA A C 1
ATOM 765 O O . ALA A 1 96 ? 5.244 6.477 14.313 1.00 48.44 96 ALA A O 1
ATOM 766 N N . GLU A 1 97 ? 7.206 7.005 13.343 1.00 53.38 97 GLU A N 1
ATOM 767 C CA . GLU A 1 97 ? 7.190 5.972 12.310 1.00 53.38 97 GLU A CA 1
ATOM 768 C C . GLU A 1 97 ? 8.318 4.982 12.617 1.00 53.38 97 GLU A C 1
ATOM 770 O O . GLU A 1 97 ? 9.457 5.377 12.874 1.00 53.38 97 GLU A O 1
ATOM 775 N N . THR A 1 98 ? 8.005 3.688 12.629 1.00 44.03 98 THR A N 1
ATOM 776 C CA . THR A 1 98 ? 9.011 2.623 12.693 1.00 44.03 98 THR A CA 1
ATOM 777 C C . THR A 1 98 ? 8.929 1.815 11.406 1.00 44.03 98 THR A C 1
ATOM 779 O O . THR A 1 98 ? 7.857 1.332 11.047 1.00 44.03 98 THR A O 1
ATOM 782 N N . THR A 1 99 ? 10.051 1.723 10.692 1.00 55.06 99 THR A N 1
ATOM 783 C CA . THR A 1 99 ? 10.157 1.048 9.396 1.00 55.06 99 THR A CA 1
ATOM 784 C C . THR A 1 99 ? 11.110 -0.132 9.528 1.00 55.06 99 THR A C 1
ATOM 786 O O . THR A 1 99 ? 12.299 0.054 9.797 1.00 55.06 99 THR A O 1
ATOM 789 N N . TRP A 1 100 ? 10.610 -1.349 9.316 1.00 58.91 100 TRP A N 1
ATOM 790 C CA . TRP A 1 100 ? 11.422 -2.568 9.346 1.00 58.91 100 TRP A CA 1
ATOM 791 C C . TRP A 1 100 ? 11.614 -3.093 7.924 1.00 58.91 100 TRP A C 1
ATOM 793 O O . TRP A 1 100 ? 10.644 -3.465 7.268 1.00 58.91 100 TRP A O 1
ATOM 803 N N . ASN A 1 101 ? 12.864 -3.123 7.454 1.00 55.88 101 ASN A N 1
ATOM 804 C CA . ASN A 1 101 ? 13.225 -3.667 6.145 1.00 55.88 101 ASN A CA 1
ATOM 805 C C . ASN A 1 101 ? 13.810 -5.070 6.322 1.00 55.88 101 ASN A C 1
ATOM 807 O O . ASN A 1 101 ? 14.946 -5.218 6.779 1.00 55.88 101 ASN A O 1
ATOM 811 N N . PHE A 1 102 ? 13.050 -6.098 5.946 1.00 49.09 102 PHE A N 1
ATOM 812 C CA . PHE A 1 102 ? 13.537 -7.478 5.943 1.00 49.09 102 PHE A CA 1
ATOM 813 C C . PHE A 1 102 ? 13.916 -7.876 4.516 1.00 49.09 102 PHE A C 1
ATOM 815 O O . PHE A 1 102 ? 13.104 -7.781 3.591 1.00 49.09 102 PHE A O 1
ATOM 822 N N . LYS A 1 103 ? 15.163 -8.316 4.339 1.00 45.72 103 LYS A N 1
ATOM 823 C CA . LYS A 1 103 ? 15.682 -8.846 3.077 1.00 45.72 103 LYS A CA 1
ATOM 824 C C . LYS A 1 103 ? 15.782 -10.364 3.224 1.00 45.72 103 LYS A C 1
ATOM 826 O O . LYS A 1 103 ? 16.521 -10.824 4.091 1.00 45.72 103 LYS A O 1
ATOM 831 N N . MET A 1 104 ? 14.988 -11.098 2.446 1.00 49.84 104 MET A N 1
ATOM 832 C CA . MET A 1 104 ? 15.059 -12.562 2.350 1.00 49.84 104 MET A CA 1
ATOM 833 C C . MET A 1 104 ? 15.967 -12.968 1.196 1.00 49.84 104 MET A C 1
ATOM 835 O O . MET A 1 104 ? 15.936 -12.263 0.158 1.00 49.84 104 MET A O 1
#

Nearest PDB structures (foldseek):
  7vcf-assembly1_I  TM=6.209E-01  e=6.724E-01  Chlamydomonas reinhardtii
  7sfp-assembly1_A  TM=3.446E-01  e=2.537E+00  Streptomyces ossamyceticus
  6xux-assembly1_A  TM=4.682E-01  e=9.074E+00  Escherichia coli K-12